Protein AF-A0AA51FLL3-F1 (afdb_monomer)

Solvent-accessible surface area (backbone atoms only — not comparable to full-atom values): 5249 Å² total; per-residue (Å²): 113,95,56,71,85,38,65,66,55,47,53,55,51,46,55,56,49,54,52,63,72,70,61,57,94,91,57,83,60,82,83,76,89,73,50,73,67,56,32,51,51,50,21,55,52,45,54,62,51,62,73,43,35,88,81,72,47,57,69,69,54,65,64,48,50,60,52,39,37,74,71,31,50,51,46,52,82,39,78,54,50,68,56,66,68,104

InterPro domains:
  IPR001273 Aromatic amino acid hydroxylase [PTHR11473] (1-86)
  IPR019774 Aromatic amino acid hydroxylase, C-terminal [PF00351] (1-86)
  IPR019774 Aromatic amino acid hydroxylase, C-terminal [PS51410] (1-86)
  IPR036329 Aromatic amino acid monoxygenase, C-terminal domain superfamily [SSF56534] (1-86)
  IPR036951 Aromatic amino acid hydroxylase superfamily [G3DSA:1.10.800.10] (1-86)

Organism: NCBI:txid2839159

Mean predicted aligned error: 2.68 Å

Radius of gyration: 15.39 Å; Cα contacts (8 Å, |Δi|>4): 55; chains: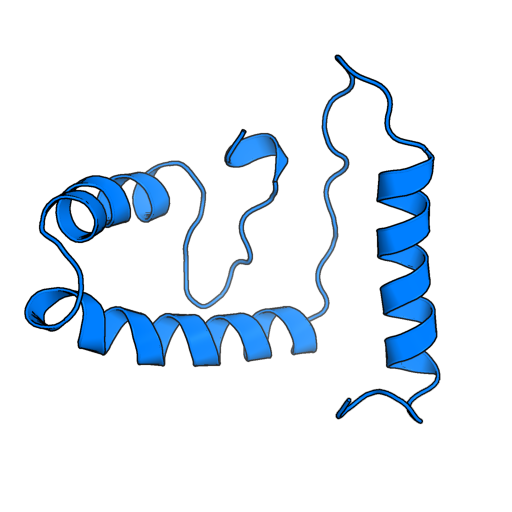 1; bounding box: 35×30×36 Å

Foldseek 3Di:
DVCPVPPVVVVVVVVVVVQVVPDDPPDQRDDDDDDQVRLQVQLVVLVVVVVCCVPPNDPVCVVCVVVCVVQQVPDSRDDGGVNSVD

Sequence (86 aa):
HPGFTDPVYRERRKYFADIAFNYKHGQPLPHVDYTKEETATWGTIFRKLTELYPTHACKEHNHVFPLLIQNCGYRKDNIPQLEDVS

pLDDT: mean 96.69, std 2.88, range [82.69, 98.62]

Secondary structure (DSSP, 8-state):
-TTSS-HHHHHHHHHHHHHHHH--TTSPPPP----HHHHHHHHHHHHHHHTTHHHHS-HHHHHHHHHHHHHS--BTTBPPPHHHH-

Nearest PDB structures (foldseek):
  5fgj-assembly1_C  TM=1.001E+00  e=2.085E-10  Rattus norvegicus
  5egq-assembly1_B  TM=9.978E-01  e=5.168E-10  Rattus norvegicus
  5egq-assembly1_D  TM=9.854E-01  e=4.255E-10  Rattus norvegicus
  6n1k-assembly1_D  TM=9.885E-01  e=6.699E-10  Homo sapiens
  6hpo-assembly1_A  TM=9.941E-01  e=9.263E-10  Homo sapiens

Structure (mmCIF, N/CA/C/O backbone):
data_AF-A0AA51FLL3-F1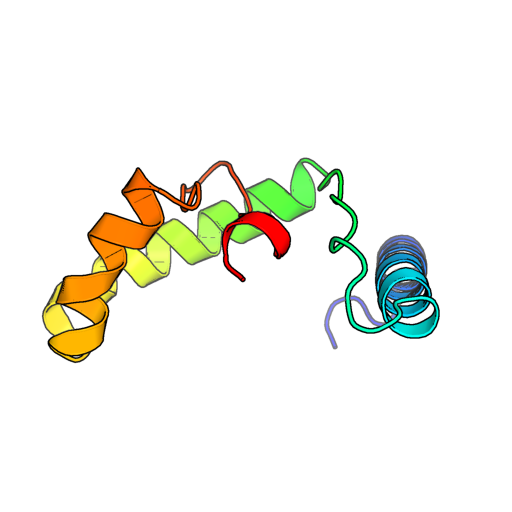
#
_entry.id   AF-A0AA51FLL3-F1
#
loop_
_atom_site.group_PDB
_atom_site.id
_atom_site.type_symbol
_atom_site.label_atom_id
_atom_site.label_alt_id
_atom_site.label_comp_id
_atom_site.label_asym_id
_atom_site.label_entity_id
_atom_site.label_seq_id
_atom_site.pdbx_PDB_ins_code
_atom_site.Cartn_x
_atom_site.Cartn_y
_atom_site.Cartn_z
_atom_site.occupancy
_atom_site.B_iso_or_equiv
_atom_site.auth_seq_id
_atom_site.auth_comp_id
_atom_site.auth_asym_id
_atom_site.auth_atom_id
_atom_site.pdbx_PDB_model_num
ATOM 1 N N . HIS A 1 1 ? 17.291 -6.380 3.418 1.00 82.69 1 HIS A N 1
ATOM 2 C CA . HIS A 1 1 ? 15.950 -6.299 2.797 1.00 82.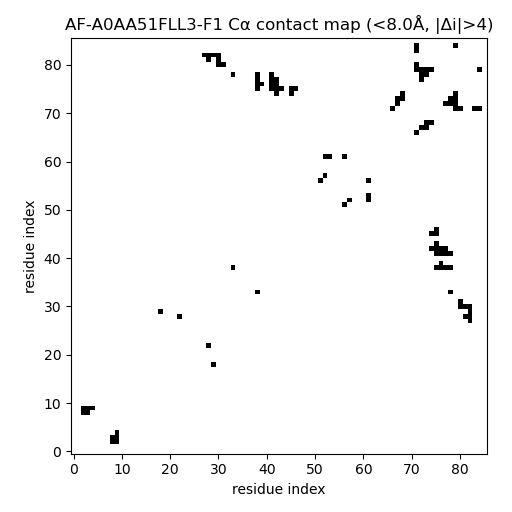69 1 HIS A CA 1
ATOM 3 C C . HIS A 1 1 ? 15.543 -7.708 2.356 1.00 82.69 1 HIS A C 1
ATOM 5 O O . HIS A 1 1 ? 16.361 -8.326 1.686 1.00 82.69 1 HIS A O 1
ATOM 11 N N . PRO A 1 2 ? 14.346 -8.225 2.703 1.00 83.75 2 PRO A N 1
ATOM 12 C CA . PRO A 1 2 ? 13.955 -9.622 2.445 1.00 83.75 2 PRO A CA 1
ATOM 13 C C . PRO A 1 2 ? 14.071 -10.067 0.977 1.00 83.75 2 PRO A C 1
ATOM 15 O O . PRO A 1 2 ? 14.693 -11.079 0.700 1.00 83.75 2 PRO A O 1
ATOM 18 N N . GLY A 1 3 ? 13.589 -9.261 0.026 1.00 90.62 3 GLY A N 1
ATOM 19 C CA . GLY A 1 3 ? 13.709 -9.549 -1.416 1.00 90.62 3 GLY A CA 1
ATOM 20 C C . GLY A 1 3 ? 15.022 -9.107 -2.081 1.00 90.62 3 GLY A C 1
ATOM 21 O O . GLY A 1 3 ? 15.041 -8.885 -3.284 1.00 90.62 3 GLY A O 1
ATOM 22 N N . PHE A 1 4 ? 16.111 -8.870 -1.336 1.00 87.50 4 PHE A N 1
ATOM 23 C CA . PHE A 1 4 ? 17.333 -8.291 -1.928 1.00 87.50 4 PHE A CA 1
ATOM 24 C C . PHE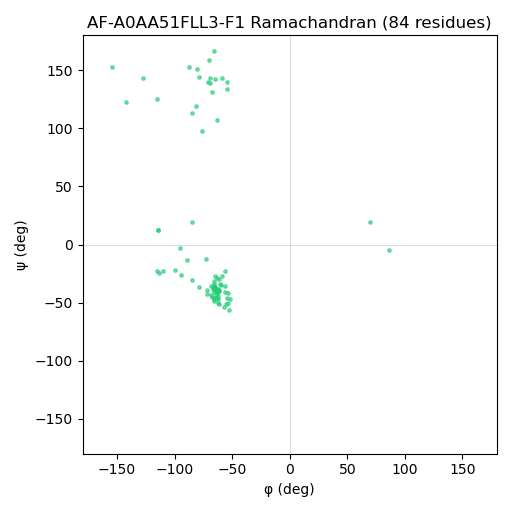 A 1 4 ? 18.003 -9.201 -2.968 1.00 87.50 4 PHE A C 1
ATOM 26 O O . PHE A 1 4 ? 18.536 -8.708 -3.958 1.00 87.50 4 PHE A O 1
ATOM 33 N N . THR A 1 5 ? 17.984 -10.514 -2.756 1.00 93.00 5 THR A N 1
ATOM 34 C CA . THR A 1 5 ? 18.604 -11.496 -3.659 1.00 93.00 5 THR A CA 1
ATOM 35 C C . THR A 1 5 ? 17.624 -12.094 -4.664 1.00 93.00 5 THR A C 1
ATOM 37 O O . THR A 1 5 ? 18.044 -12.874 -5.512 1.00 93.00 5 THR A O 1
ATOM 40 N N . ASP A 1 6 ? 16.343 -11.732 -4.595 1.00 96.62 6 ASP A N 1
ATOM 41 C CA . ASP A 1 6 ? 15.308 -12.224 -5.500 1.00 96.62 6 ASP A CA 1
ATOM 42 C C . ASP A 1 6 ? 15.290 -11.379 -6.792 1.00 96.62 6 ASP A C 1
ATOM 44 O O . ASP A 1 6 ? 14.961 -10.187 -6.745 1.00 96.62 6 ASP A O 1
ATOM 48 N N . PRO A 1 7 ? 15.652 -11.954 -7.954 1.00 96.31 7 PRO A N 1
ATOM 49 C CA . PRO A 1 7 ? 15.677 -11.218 -9.212 1.00 96.31 7 PRO A CA 1
ATOM 50 C C . PRO A 1 7 ? 14.280 -10.779 -9.674 1.00 96.31 7 PRO A C 1
ATOM 52 O O . PRO A 1 7 ? 14.156 -9.686 -10.223 1.00 96.31 7 PRO A O 1
ATOM 55 N N . VAL A 1 8 ? 13.229 -11.564 -9.412 1.00 96.75 8 VAL A N 1
ATOM 56 C CA . VAL A 1 8 ? 11.848 -11.225 -9.799 1.00 96.75 8 VAL A CA 1
ATOM 57 C C . VAL A 1 8 ? 11.371 -10.022 -8.993 1.00 96.75 8 VAL A C 1
ATOM 59 O O . VAL A 1 8 ? 10.861 -9.055 -9.561 1.00 96.75 8 VAL A O 1
ATOM 62 N N . TYR A 1 9 ? 11.619 -10.025 -7.681 1.00 96.12 9 TYR A N 1
ATOM 63 C CA . TYR A 1 9 ? 11.306 -8.883 -6.823 1.00 96.12 9 TYR A CA 1
ATOM 64 C C . TYR A 1 9 ? 12.072 -7.618 -7.239 1.00 96.12 9 TYR A C 1
ATOM 66 O O . TYR A 1 9 ? 11.519 -6.515 -7.232 1.00 96.12 9 TYR A O 1
ATOM 74 N N . ARG A 1 10 ? 13.347 -7.751 -7.623 1.00 97.06 10 ARG A N 1
ATOM 75 C CA . ARG A 1 10 ? 14.169 -6.619 -8.081 1.00 97.06 10 ARG A CA 1
ATOM 76 C C . ARG A 1 10 ? 13.660 -6.015 -9.385 1.00 97.06 10 ARG A C 1
ATOM 78 O O . ARG A 1 10 ? 13.540 -4.793 -9.456 1.00 97.06 10 ARG A O 1
ATOM 85 N N . GLU A 1 11 ? 13.330 -6.837 -10.377 1.00 97.50 11 GLU A N 1
ATOM 86 C CA . GLU A 1 11 ? 12.735 -6.355 -11.629 1.00 97.50 11 GLU A CA 1
ATOM 87 C C . GLU A 1 11 ? 11.366 -5.712 -11.376 1.00 97.50 11 GLU A C 1
ATOM 89 O O . GLU A 1 11 ? 11.087 -4.622 -11.878 1.00 97.50 11 GLU A O 1
ATOM 94 N N . ARG A 1 12 ? 10.543 -6.301 -10.498 1.00 97.88 12 ARG A N 1
ATOM 95 C CA . ARG A 1 12 ? 9.258 -5.710 -10.101 1.00 97.88 12 ARG A CA 1
ATOM 96 C C . ARG A 1 12 ? 9.431 -4.348 -9.424 1.00 97.88 12 ARG A C 1
ATOM 98 O O . ARG A 1 12 ? 8.678 -3.420 -9.702 1.00 97.88 12 ARG A O 1
ATOM 105 N N . ARG A 1 13 ? 10.458 -4.180 -8.586 1.00 97.62 13 ARG A N 1
ATOM 106 C CA . ARG A 1 13 ? 10.818 -2.886 -7.980 1.00 97.62 13 ARG A CA 1
ATOM 107 C C . ARG A 1 13 ? 11.307 -1.864 -9.001 1.00 97.62 13 ARG A C 1
ATOM 109 O O . ARG A 1 13 ? 10.991 -0.685 -8.848 1.00 97.62 13 ARG A O 1
ATOM 116 N N . LYS A 1 14 ? 12.053 -2.297 -10.019 1.00 97.50 14 LYS A N 1
ATOM 117 C CA . LYS A 1 14 ? 12.493 -1.433 -11.118 1.00 97.50 14 LYS A CA 1
ATOM 118 C C . LYS A 1 14 ? 11.301 -0.919 -11.931 1.00 97.50 14 LYS A C 1
ATOM 120 O O . LYS A 1 14 ? 11.231 0.279 -12.163 1.00 97.50 14 LYS A O 1
ATOM 125 N N . TYR A 1 15 ? 10.324 -1.773 -12.240 1.00 97.81 15 TYR A N 1
ATOM 126 C CA . TYR A 1 15 ? 9.076 -1.368 -12.903 1.00 97.81 15 TYR A CA 1
ATOM 127 C C . TYR A 1 15 ? 8.373 -0.195 -12.191 1.00 97.81 15 TYR A C 1
ATOM 129 O O . TYR A 1 15 ? 8.031 0.800 -12.827 1.00 97.81 15 TYR A O 1
ATOM 137 N N . PHE A 1 16 ? 8.224 -0.255 -10.861 1.00 97.94 16 PHE A N 1
ATOM 138 C CA . PHE A 1 16 ? 7.651 0.858 -10.089 1.00 97.94 16 PHE A CA 1
ATOM 139 C C . PHE A 1 16 ? 8.528 2.120 -10.110 1.00 97.94 16 PHE A C 1
ATOM 141 O O . PHE A 1 16 ? 8.007 3.235 -10.139 1.00 97.94 16 PHE A O 1
ATOM 148 N N . ALA A 1 17 ? 9.855 1.960 -10.095 1.00 97.62 17 ALA A N 1
ATOM 149 C CA . ALA A 1 17 ? 10.781 3.087 -10.188 1.00 97.62 17 ALA A CA 1
ATOM 150 C C . ALA A 1 17 ? 10.684 3.791 -11.551 1.00 97.62 17 ALA A C 1
ATOM 152 O O . ALA A 1 17 ? 10.670 5.019 -11.597 1.00 97.62 17 ALA A O 1
ATOM 153 N N . ASP A 1 18 ? 10.549 3.029 -12.637 1.00 97.56 18 ASP A N 1
ATOM 154 C CA . ASP A 1 18 ? 10.408 3.565 -13.991 1.00 97.56 18 ASP A CA 1
ATOM 155 C C . ASP A 1 18 ? 9.086 4.33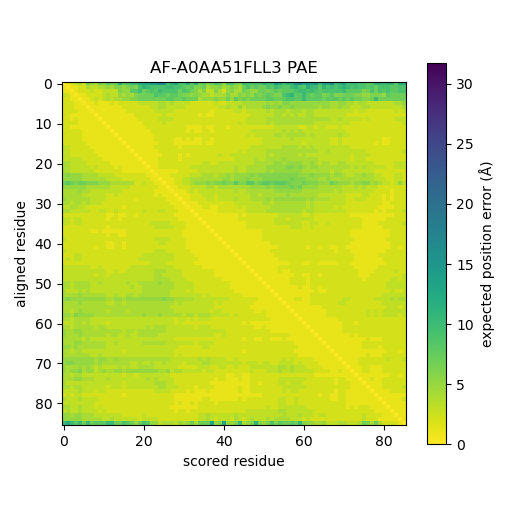7 -14.153 1.00 97.56 18 ASP A C 1
ATOM 157 O O . ASP A 1 18 ? 9.071 5.400 -14.774 1.00 97.56 18 ASP A O 1
ATOM 161 N N . ILE A 1 19 ? 7.989 3.873 -13.539 1.00 97.12 19 ILE A N 1
ATOM 162 C CA . ILE A 1 19 ? 6.724 4.629 -13.471 1.00 97.12 19 ILE A CA 1
ATOM 163 C C . ILE A 1 19 ? 6.943 5.997 -12.816 1.00 97.12 19 ILE A C 1
ATOM 165 O O . ILE A 1 19 ? 6.605 7.030 -13.395 1.00 97.12 19 ILE A O 1
ATOM 169 N N . ALA A 1 20 ? 7.538 6.009 -11.621 1.00 96.31 20 ALA A N 1
ATOM 170 C CA . ALA A 1 20 ? 7.752 7.240 -10.868 1.00 96.31 20 ALA A CA 1
ATOM 171 C C . ALA A 1 20 ? 8.699 8.207 -11.598 1.00 96.31 20 ALA A C 1
ATOM 173 O O . ALA A 1 20 ? 8.472 9.415 -11.594 1.00 96.31 20 ALA A O 1
ATOM 174 N N . PHE A 1 21 ? 9.740 7.685 -12.252 1.00 97.00 21 PHE A N 1
ATOM 175 C CA . PHE A 1 21 ? 10.716 8.489 -12.988 1.00 97.00 21 PHE A CA 1
ATOM 176 C C . PHE A 1 21 ? 10.105 9.195 -14.208 1.00 97.00 21 PHE A C 1
ATOM 178 O O . PHE A 1 21 ? 10.483 10.322 -14.535 1.00 97.00 21 PHE A O 1
ATOM 185 N N . ASN A 1 22 ? 9.156 8.541 -14.881 1.00 96.69 22 ASN A N 1
ATOM 186 C CA . ASN A 1 22 ? 8.546 9.060 -16.103 1.00 96.69 22 ASN A CA 1
ATOM 187 C C . ASN A 1 22 ? 7.308 9.935 -15.860 1.00 96.69 22 ASN A C 1
ATOM 189 O O . ASN A 1 22 ? 6.893 10.650 -16.773 1.00 96.69 22 ASN A O 1
ATOM 193 N N . TYR A 1 23 ? 6.750 9.926 -14.648 1.00 97.12 23 TYR A N 1
ATOM 194 C CA . TYR A 1 23 ? 5.610 10.761 -14.280 1.00 97.12 23 TYR A CA 1
ATOM 195 C C . TYR A 1 23 ? 5.892 12.265 -14.456 1.00 97.12 23 TYR A C 1
ATOM 197 O O . TYR A 1 23 ? 6.993 12.757 -14.176 1.00 97.12 23 TYR A O 1
ATOM 205 N N . LYS A 1 24 ? 4.873 13.020 -14.886 1.00 96.81 24 LYS A N 1
ATOM 206 C CA . LYS A 1 24 ? 4.878 14.490 -14.939 1.00 96.81 24 LYS A CA 1
ATOM 207 C C . LYS A 1 24 ? 3.658 15.049 -14.216 1.00 96.81 24 LYS A C 1
ATOM 209 O O . LYS A 1 24 ? 2.568 14.502 -14.317 1.00 96.81 24 LYS A O 1
ATOM 214 N N . HIS A 1 25 ? 3.842 16.176 -13.528 1.00 96.31 25 HIS A N 1
ATOM 215 C CA . HIS A 1 25 ? 2.753 16.847 -12.820 1.00 96.31 25 HIS A CA 1
ATOM 216 C C . HIS A 1 25 ? 1.565 17.140 -13.749 1.00 96.31 25 HIS A C 1
ATOM 218 O O . HIS A 1 25 ? 1.754 17.642 -14.858 1.00 96.31 25 HIS A O 1
ATOM 224 N N . GLY A 1 26 ? 0.357 16.832 -13.272 1.00 94.62 26 GLY A N 1
ATOM 225 C CA . GLY A 1 26 ? -0.895 17.006 -14.011 1.00 94.62 26 GLY A CA 1
ATOM 226 C C . GLY A 1 26 ? -1.266 15.828 -14.917 1.00 94.62 26 GLY A C 1
ATOM 227 O O . GLY A 1 26 ? -2.341 15.851 -15.509 1.00 94.62 26 GLY A O 1
ATOM 228 N N . GLN A 1 27 ? -0.412 14.808 -15.036 1.00 96.12 27 GLN A N 1
ATOM 229 C CA . GLN A 1 27 ? -0.801 13.538 -15.648 1.00 96.12 27 GLN A CA 1
ATOM 230 C C . GLN A 1 27 ? -1.555 12.670 -14.634 1.00 96.12 27 GLN A C 1
ATOM 232 O O . GLN A 1 27 ? -1.262 12.767 -13.443 1.00 96.12 27 GLN A O 1
ATOM 237 N N . PRO A 1 28 ? -2.475 11.802 -15.084 1.00 95.62 28 PRO A N 1
ATOM 238 C CA . PRO A 1 28 ? -3.020 10.769 -14.215 1.00 95.62 28 PRO A CA 1
ATOM 239 C C . PRO A 1 28 ? -1.913 9.787 -13.813 1.00 95.62 28 PRO A C 1
ATOM 241 O O . PRO A 1 28 ? -1.041 9.443 -14.624 1.00 95.62 28 PRO A O 1
ATOM 244 N N . LEU A 1 29 ? -1.946 9.321 -12.568 1.00 95.94 29 LEU A N 1
ATOM 245 C CA . LEU A 1 29 ? -1.075 8.256 -12.095 1.00 95.94 29 LEU A CA 1
ATOM 246 C C . LEU A 1 29 ? -1.454 6.946 -12.800 1.00 95.94 29 LEU A C 1
ATOM 248 O O . LEU A 1 29 ? -2.630 6.581 -12.860 1.00 95.94 29 LEU A O 1
ATOM 252 N N . PRO A 1 30 ? -0.479 6.210 -13.356 1.00 96.00 30 PRO A N 1
ATOM 253 C CA . PRO A 1 30 ? -0.782 4.980 -14.065 1.00 96.00 30 PRO A CA 1
ATOM 254 C C . PRO A 1 30 ? -1.267 3.903 -13.095 1.00 96.00 30 PRO A C 1
ATOM 256 O O . PRO A 1 30 ? -0.698 3.705 -12.019 1.00 96.00 30 PRO A O 1
ATOM 259 N N . HIS A 1 31 ? -2.284 3.161 -13.525 1.00 96.00 31 HIS A N 1
ATOM 260 C CA . HIS A 1 31 ? -2.734 1.976 -12.815 1.00 96.00 31 HIS A CA 1
ATOM 261 C C . HIS A 1 31 ? -1.722 0.840 -12.904 1.00 96.00 31 HIS A C 1
ATOM 263 O O . HIS A 1 31 ? -1.081 0.622 -13.936 1.00 96.00 31 HIS A O 1
ATOM 269 N N . VAL A 1 32 ? -1.613 0.099 -11.804 1.00 97.44 32 VAL A N 1
ATOM 270 C CA . VAL A 1 32 ? -0.758 -1.078 -11.702 1.00 97.44 32 VAL A CA 1
ATOM 271 C C . VAL A 1 32 ? -1.601 -2.323 -11.502 1.00 97.44 32 VAL A C 1
ATOM 273 O O . VAL A 1 32 ? -2.342 -2.448 -10.525 1.00 97.44 32 VAL A O 1
ATOM 276 N N . ASP A 1 33 ? -1.383 -3.295 -12.380 1.00 97.00 33 ASP A N 1
ATOM 277 C CA . ASP A 1 33 ? -1.862 -4.655 -12.191 1.00 97.00 33 ASP A CA 1
ATOM 278 C C . ASP A 1 33 ? -0.973 -5.363 -11.165 1.00 97.00 33 ASP A C 1
ATOM 280 O O . ASP A 1 33 ? 0.138 -5.827 -11.459 1.00 97.00 33 ASP A O 1
ATOM 284 N N . TYR A 1 34 ? -1.441 -5.398 -9.920 1.00 98.25 34 TYR A N 1
ATOM 285 C CA . TYR A 1 34 ? -0.783 -6.141 -8.855 1.00 98.25 34 TYR A CA 1
ATOM 286 C C . TYR A 1 34 ? -0.938 -7.646 -9.063 1.00 98.25 34 TYR A C 1
ATOM 288 O O . TYR A 1 34 ? -1.991 -8.159 -9.441 1.00 98.25 34 TYR A O 1
ATOM 296 N N . THR A 1 35 ? 0.137 -8.374 -8.789 1.00 98.19 35 THR A N 1
ATOM 297 C CA . THR A 1 35 ? 0.134 -9.833 -8.825 1.00 98.19 35 THR A CA 1
ATOM 298 C C . THR A 1 35 ? -0.682 -10.396 -7.663 1.00 98.19 35 THR A C 1
ATOM 300 O O . THR A 1 35 ? -0.850 -9.766 -6.618 1.00 98.19 35 THR A O 1
ATOM 303 N N . LYS A 1 36 ? -1.131 -11.649 -7.800 1.00 98.25 36 LYS A N 1
ATOM 304 C CA . LYS A 1 36 ? -1.848 -12.355 -6.726 1.00 98.25 36 LYS A CA 1
ATOM 305 C C . LYS A 1 36 ? -1.045 -12.417 -5.422 1.00 98.25 36 LYS A C 1
ATOM 307 O O . LYS A 1 36 ? -1.633 -12.343 -4.348 1.00 98.25 36 LYS A O 1
ATOM 312 N N . GLU A 1 37 ? 0.277 -12.551 -5.515 1.00 97.94 37 GLU A N 1
ATOM 313 C CA . GLU A 1 37 ? 1.175 -12.581 -4.357 1.00 97.94 37 GLU A CA 1
ATOM 314 C C . GLU A 1 37 ? 1.240 -11.221 -3.647 1.00 97.94 37 GLU A C 1
ATOM 316 O O . GLU A 1 37 ? 1.124 -11.150 -2.420 1.00 97.94 37 GLU A O 1
ATOM 321 N N . GLU A 1 38 ? 1.339 -10.129 -4.409 1.00 98.56 38 GLU A N 1
ATOM 322 C CA . GLU A 1 38 ? 1.308 -8.764 -3.872 1.00 98.56 38 GLU A CA 1
ATOM 323 C C . GLU A 1 38 ? -0.036 -8.484 -3.180 1.00 98.56 38 GLU A C 1
ATOM 325 O O . GLU A 1 38 ? -0.061 -8.042 -2.028 1.00 98.56 38 GLU A O 1
ATOM 330 N N . THR A 1 39 ? -1.158 -8.828 -3.821 1.00 98.56 39 THR A N 1
ATOM 331 C CA . THR A 1 39 ? -2.497 -8.671 -3.231 1.00 98.56 39 THR A CA 1
ATOM 332 C C . THR A 1 39 ? -2.688 -9.539 -1.982 1.00 98.56 39 THR A C 1
ATOM 334 O O . THR A 1 39 ? -3.287 -9.091 -1.002 1.00 98.56 39 THR A O 1
ATOM 337 N N . ALA A 1 40 ? -2.157 -10.766 -1.958 1.00 98.56 40 ALA A N 1
ATOM 338 C CA . ALA A 1 40 ? -2.216 -11.632 -0.777 1.00 98.56 40 ALA A CA 1
ATOM 339 C C . ALA A 1 40 ? -1.400 -11.066 0.398 1.00 98.56 40 ALA A C 1
ATOM 341 O O . ALA A 1 40 ? -1.840 -11.120 1.557 1.00 98.56 40 ALA A O 1
ATOM 342 N N . THR A 1 41 ? -0.239 -10.482 0.097 1.00 98.38 41 THR A N 1
ATOM 343 C CA . THR A 1 41 ? 0.605 -9.787 1.075 1.00 98.38 41 THR A CA 1
ATOM 344 C C . THR A 1 41 ? -0.140 -8.595 1.672 1.00 98.38 41 THR A C 1
ATOM 346 O O . THR A 1 41 ? -0.276 -8.504 2.895 1.00 98.38 41 THR A O 1
ATOM 349 N N . TRP A 1 42 ? -0.720 -7.743 0.821 1.00 98.62 42 TRP A N 1
ATOM 350 C CA . TRP A 1 42 ? -1.582 -6.637 1.242 1.00 98.62 42 TRP A CA 1
ATOM 351 C C . TRP A 1 42 ? -2.719 -7.109 2.147 1.00 98.62 42 TRP A C 1
ATOM 353 O O . TRP A 1 42 ? -2.894 -6.589 3.247 1.00 98.62 42 TRP A O 1
ATOM 363 N N . GLY A 1 43 ? -3.450 -8.146 1.738 1.00 98.62 43 GLY A N 1
ATOM 364 C CA . GLY A 1 43 ? -4.580 -8.651 2.505 1.00 98.62 43 GLY A CA 1
ATOM 365 C C . GLY A 1 43 ? -4.211 -9.141 3.896 1.00 98.62 43 GLY A C 1
ATOM 366 O O . GLY A 1 43 ? -5.003 -9.008 4.832 1.00 98.62 43 GLY A O 1
ATOM 367 N N . THR A 1 44 ? -3.014 -9.704 4.043 1.00 98.56 44 THR A N 1
ATOM 368 C CA . THR A 1 44 ? -2.492 -10.142 5.340 1.00 98.56 44 THR A CA 1
ATOM 369 C C . THR A 1 44 ? -2.257 -8.956 6.266 1.00 98.56 44 THR A C 1
ATOM 371 O O . THR A 1 44 ? -2.717 -8.982 7.408 1.00 98.56 44 THR A O 1
ATOM 374 N N . ILE A 1 45 ? -1.618 -7.900 5.760 1.00 98.38 45 ILE A N 1
ATOM 375 C CA . ILE A 1 45 ? -1.356 -6.667 6.512 1.00 98.38 45 ILE A CA 1
ATOM 376 C C . ILE A 1 45 ? -2.669 -5.959 6.849 1.00 98.38 45 ILE A C 1
ATOM 378 O O . ILE A 1 45 ? -2.901 -5.631 8.011 1.00 98.38 45 ILE A O 1
ATOM 382 N N . PHE A 1 46 ? -3.546 -5.788 5.855 1.00 98.56 46 PHE A N 1
ATOM 383 C CA . PHE A 1 46 ? -4.831 -5.112 6.001 1.00 98.56 46 PHE A CA 1
ATOM 384 C C . PHE A 1 46 ? -5.632 -5.718 7.153 1.00 98.56 46 PHE A C 1
ATOM 386 O O . PHE A 1 46 ? -5.937 -5.018 8.110 1.00 98.56 46 PHE A O 1
ATOM 393 N N . ARG A 1 47 ? -5.881 -7.037 7.131 1.00 98.44 47 ARG A N 1
ATOM 394 C CA . ARG A 1 47 ? -6.639 -7.713 8.199 1.00 98.44 47 ARG A CA 1
ATOM 395 C C . ARG A 1 47 ? -6.015 -7.473 9.573 1.00 98.44 47 ARG A C 1
ATOM 397 O O . ARG A 1 47 ? -6.701 -7.012 10.479 1.00 98.44 47 ARG A O 1
ATOM 404 N N . LYS A 1 48 ? -4.708 -7.724 9.701 1.00 98.25 48 LYS A N 1
ATOM 405 C CA . LYS A 1 48 ? -4.004 -7.642 10.986 1.00 98.25 48 LYS A CA 1
ATOM 406 C C . LYS A 1 48 ? -4.010 -6.242 11.584 1.00 98.25 48 LYS A C 1
ATOM 408 O O . LYS A 1 48 ? -4.188 -6.113 12.787 1.00 98.25 48 LYS A O 1
ATOM 413 N N . LEU A 1 49 ? -3.831 -5.207 10.770 1.00 98.25 49 LEU A N 1
ATOM 414 C CA . LEU A 1 49 ? -3.823 -3.839 11.279 1.00 98.25 49 LEU A CA 1
ATOM 415 C C . LEU A 1 49 ? -5.238 -3.311 11.539 1.00 98.25 49 LEU A C 1
ATOM 417 O O . LEU A 1 49 ? -5.448 -2.648 12.552 1.00 98.25 49 LEU A O 1
ATOM 421 N N . THR A 1 50 ? -6.220 -3.666 10.702 1.00 97.75 50 THR A N 1
ATOM 422 C CA . THR A 1 50 ? -7.614 -3.228 10.904 1.00 97.75 50 THR A CA 1
ATOM 423 C C . THR A 1 50 ? -8.229 -3.712 12.212 1.00 97.75 50 THR A C 1
ATOM 425 O O . THR A 1 50 ? -9.047 -3.003 12.791 1.00 97.75 50 THR A O 1
ATOM 428 N N . GLU A 1 51 ? -7.797 -4.868 12.723 1.00 98.06 51 GLU A N 1
ATOM 429 C CA . GLU A 1 51 ? -8.201 -5.374 14.042 1.00 98.06 51 GLU A CA 1
ATOM 430 C C . GLU A 1 51 ? -7.704 -4.479 15.195 1.00 98.06 51 GLU A C 1
ATOM 432 O O . GLU A 1 51 ? -8.328 -4.431 16.254 1.00 98.06 51 GLU A O 1
ATOM 437 N N . LEU A 1 52 ? -6.598 -3.753 15.001 1.00 98.44 52 LEU A N 1
ATOM 438 C CA . LEU A 1 52 ? -5.942 -2.958 16.044 1.00 98.44 52 LEU A CA 1
ATOM 439 C C . LEU A 1 52 ? -6.381 -1.489 16.051 1.00 98.44 52 LEU A C 1
ATOM 441 O O . LEU A 1 52 ? -6.316 -0.840 17.098 1.00 98.44 52 LEU A O 1
ATOM 445 N N . TYR A 1 53 ? -6.827 -0.951 14.913 1.00 98.44 53 TYR A N 1
ATOM 446 C CA . TYR A 1 53 ? -7.154 0.473 14.775 1.00 98.44 53 TYR A CA 1
ATOM 447 C C . TYR A 1 53 ? -8.186 1.008 15.780 1.00 98.44 53 TYR A C 1
ATOM 449 O O . TYR A 1 53 ? -7.924 2.080 16.334 1.00 98.44 53 TYR A O 1
ATOM 457 N N . PRO A 1 54 ? -9.283 0.298 16.122 1.00 98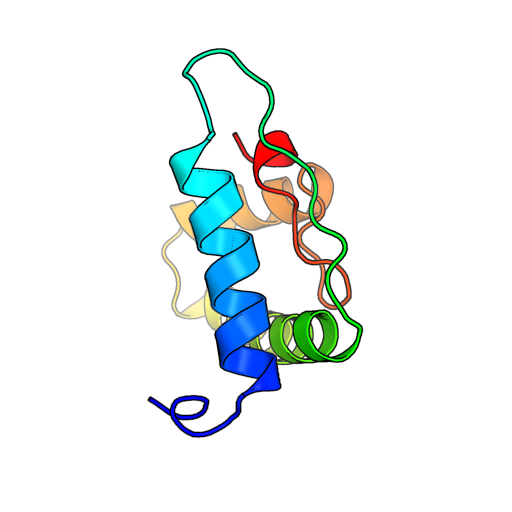.00 54 PRO A N 1
ATOM 458 C CA . PRO A 1 54 ? -10.285 0.831 17.049 1.00 98.00 54 PRO A CA 1
ATOM 459 C C . PRO A 1 54 ? -9.732 1.197 18.432 1.00 98.00 54 PRO A C 1
ATOM 461 O O . PRO A 1 54 ? -10.281 2.066 19.104 1.00 98.00 54 PRO A O 1
ATOM 464 N N . THR A 1 55 ? -8.656 0.534 18.862 1.00 97.94 55 THR A N 1
ATOM 465 C CA . THR A 1 55 ? -8.061 0.705 20.195 1.00 97.94 55 THR A CA 1
ATOM 466 C C . THR A 1 55 ? -6.705 1.404 20.177 1.00 97.94 55 THR A C 1
ATOM 468 O O . THR A 1 55 ? -6.322 1.979 21.193 1.00 97.94 55 THR A O 1
ATOM 471 N N . HIS A 1 56 ? -5.985 1.384 19.052 1.00 98.31 56 HIS A N 1
ATOM 472 C CA . HIS A 1 56 ? -4.612 1.899 18.969 1.00 98.31 56 HIS A CA 1
ATOM 473 C C . HIS A 1 56 ? -4.456 3.109 18.044 1.00 98.31 56 HIS A C 1
ATOM 475 O O . HIS A 1 56 ? -3.493 3.861 18.192 1.00 98.31 56 HIS A O 1
ATOM 481 N N . ALA A 1 57 ? -5.362 3.307 17.084 1.00 98.44 57 ALA A N 1
ATOM 482 C CA . ALA A 1 57 ? -5.311 4.463 16.197 1.00 98.44 57 ALA A CA 1
ATOM 483 C C . ALA A 1 57 ? -6.045 5.663 16.812 1.00 98.44 57 ALA A C 1
ATOM 485 O O . ALA A 1 57 ? -6.982 5.515 17.600 1.00 98.44 57 ALA A O 1
ATOM 486 N N . CYS A 1 58 ? -5.635 6.873 16.430 1.00 98.50 58 CYS A N 1
ATOM 487 C CA . CYS A 1 58 ? -6.321 8.090 16.848 1.00 98.50 58 CYS A CA 1
ATOM 488 C C . CYS A 1 58 ? -7.745 8.174 16.265 1.00 98.50 58 CYS A C 1
ATOM 490 O O . CYS A 1 58 ? -8.131 7.432 15.353 1.00 98.50 58 CYS A O 1
ATOM 492 N N . LYS A 1 59 ? -8.543 9.102 16.799 1.00 98.31 59 LYS A N 1
ATOM 493 C CA . LYS A 1 59 ? -9.941 9.289 16.386 1.00 98.31 59 LYS A CA 1
ATOM 494 C C . LYS A 1 59 ? -10.045 9.695 14.918 1.00 98.31 59 LYS A C 1
ATOM 496 O O . LYS A 1 59 ? -10.931 9.210 14.226 1.00 98.31 59 LYS A O 1
ATOM 501 N N . GLU A 1 60 ? -9.132 10.536 14.445 1.00 98.56 60 GLU A N 1
ATOM 502 C CA . GLU A 1 60 ? -9.086 11.044 13.073 1.00 98.56 60 GLU A CA 1
ATOM 503 C C . GLU A 1 60 ? -8.891 9.900 12.073 1.00 98.56 60 GLU A C 1
ATOM 505 O O . GLU A 1 60 ? -9.618 9.811 11.085 1.00 98.56 60 GLU A O 1
ATOM 510 N N . HIS A 1 61 ? -7.973 8.973 12.366 1.00 98.50 61 HIS A N 1
ATOM 511 C CA . HIS A 1 61 ? -7.764 7.788 11.539 1.00 98.50 61 HIS A CA 1
ATOM 512 C C . HIS A 1 61 ? -9.026 6.919 11.487 1.00 98.50 61 HIS A C 1
ATOM 514 O O . HIS A 1 61 ? -9.510 6.594 10.405 1.00 98.50 61 HIS A O 1
ATOM 520 N N . ASN A 1 62 ? -9.597 6.589 12.649 1.00 98.31 62 ASN A N 1
ATOM 521 C CA . ASN A 1 62 ? -10.804 5.763 12.735 1.00 98.31 62 ASN A CA 1
ATOM 522 C C . ASN A 1 62 ? -12.033 6.424 12.086 1.00 98.31 62 ASN A C 1
ATOM 524 O O . ASN A 1 62 ? -12.911 5.724 11.591 1.00 98.31 62 ASN A O 1
ATOM 528 N N . HIS A 1 63 ? -12.097 7.757 12.070 1.00 98.12 63 HIS A N 1
ATOM 529 C CA . HIS A 1 63 ? -13.171 8.503 11.422 1.00 98.12 63 HIS A CA 1
ATOM 530 C C . HIS A 1 63 ? -13.088 8.436 9.890 1.00 98.12 63 HIS A C 1
ATOM 532 O O . HIS A 1 63 ? -14.107 8.244 9.232 1.00 98.12 63 HIS A O 1
ATOM 538 N N . VAL A 1 64 ? -11.885 8.569 9.321 1.00 97.88 64 VAL A N 1
ATOM 539 C CA . VAL A 1 64 ? -11.684 8.611 7.861 1.00 97.88 64 VAL A CA 1
ATOM 540 C C . VAL A 1 64 ? -11.588 7.213 7.245 1.00 97.88 64 VAL A C 1
ATOM 542 O O . VAL A 1 64 ? -12.003 7.017 6.105 1.00 97.88 64 VAL A O 1
ATOM 545 N N . PHE A 1 65 ? -11.087 6.215 7.977 1.00 97.94 65 PHE A N 1
ATOM 546 C CA . PHE A 1 65 ? -10.852 4.873 7.435 1.00 97.94 65 PHE A CA 1
ATOM 547 C C . PHE A 1 65 ? -12.083 4.219 6.761 1.00 97.94 65 PHE A C 1
ATOM 549 O O . PHE A 1 65 ? -11.926 3.673 5.666 1.00 97.94 65 PHE A O 1
ATOM 556 N N . PRO A 1 66 ? -13.319 4.317 7.300 1.00 97.50 66 PRO A N 1
ATOM 557 C CA . PRO A 1 66 ? -14.516 3.827 6.610 1.00 97.50 66 PRO A CA 1
ATOM 558 C C . PRO A 1 66 ? -14.762 4.488 5.246 1.00 97.50 66 PRO A C 1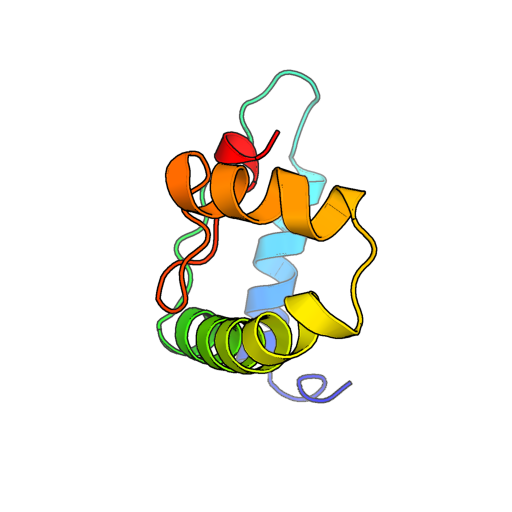
ATOM 560 O O . PRO A 1 66 ? -15.207 3.818 4.315 1.00 97.50 66 PRO A O 1
ATOM 563 N N . LEU A 1 67 ? -14.433 5.777 5.099 1.00 97.25 67 LEU A N 1
ATOM 564 C CA . LEU A 1 67 ? -14.572 6.498 3.831 1.00 97.25 67 LEU A CA 1
ATOM 565 C C . LEU A 1 67 ? -13.576 5.986 2.786 1.00 97.25 67 LEU A C 1
ATOM 567 O O . LEU A 1 67 ? -13.937 5.880 1.617 1.00 97.25 67 LEU A O 1
ATOM 571 N N . LEU A 1 68 ? -12.363 5.608 3.200 1.00 97.25 68 LEU A N 1
ATOM 572 C CA . LEU A 1 68 ? -11.372 4.992 2.310 1.00 97.25 68 LEU A CA 1
ATOM 573 C C . LEU A 1 68 ? -11.822 3.604 1.830 1.00 97.25 68 LEU A C 1
ATOM 575 O O . LEU A 1 68 ? -11.614 3.255 0.667 1.00 97.25 68 LEU A O 1
ATOM 579 N N . ILE A 1 69 ? -12.477 2.819 2.695 1.00 96.50 69 ILE A N 1
ATOM 580 C CA . ILE A 1 69 ? -13.081 1.531 2.308 1.00 96.50 69 ILE A CA 1
ATOM 581 C C . ILE A 1 69 ? -14.189 1.749 1.277 1.00 96.50 69 ILE A C 1
ATOM 583 O O . ILE A 1 69 ? -14.247 1.036 0.276 1.00 96.50 69 ILE A O 1
ATOM 587 N N . GLN A 1 70 ? -15.065 2.723 1.522 1.00 95.56 70 GLN A N 1
ATOM 588 C CA . GLN A 1 70 ? -16.235 2.967 0.687 1.00 95.56 70 GLN A CA 1
ATOM 589 C C . GLN A 1 70 ? -15.881 3.561 -0.682 1.00 95.56 70 GLN A C 1
ATOM 591 O O . GLN A 1 70 ? -16.502 3.183 -1.672 1.00 95.56 70 GLN A O 1
ATOM 596 N N . ASN A 1 71 ? -14.911 4.478 -0.736 1.00 95.81 71 ASN A N 1
ATOM 597 C CA . ASN A 1 71 ? -14.694 5.321 -1.916 1.00 95.81 71 ASN A CA 1
ATOM 598 C C . ASN A 1 71 ? -13.366 5.058 -2.637 1.00 95.81 71 ASN A C 1
ATOM 600 O O . ASN A 1 71 ? -13.290 5.295 -3.834 1.00 95.81 71 ASN A O 1
ATOM 604 N N . CYS A 1 72 ? -12.347 4.531 -1.950 1.00 95.44 72 CYS A N 1
ATOM 605 C CA . CYS A 1 72 ? -10.999 4.359 -2.512 1.00 95.44 72 CYS A CA 1
ATOM 606 C C . CYS A 1 72 ? -10.598 2.881 -2.655 1.00 95.44 72 CYS A C 1
ATOM 608 O O . CYS A 1 72 ? -9.427 2.552 -2.818 1.00 95.44 72 CYS A O 1
ATOM 610 N N . GLY A 1 73 ? -11.547 1.949 -2.523 1.00 94.94 73 GLY A N 1
ATOM 611 C CA . GLY A 1 73 ? -11.292 0.525 -2.746 1.00 94.94 73 GLY A CA 1
ATOM 612 C C . GLY A 1 73 ? -10.400 -0.149 -1.697 1.00 94.94 73 GLY A C 1
ATOM 613 O O . GLY A 1 73 ? -9.868 -1.229 -1.970 1.00 94.94 73 GLY A O 1
ATOM 614 N N . TYR A 1 74 ? -10.241 0.430 -0.501 1.00 97.94 74 TYR A N 1
ATOM 615 C CA . TYR A 1 74 ? -9.504 -0.209 0.5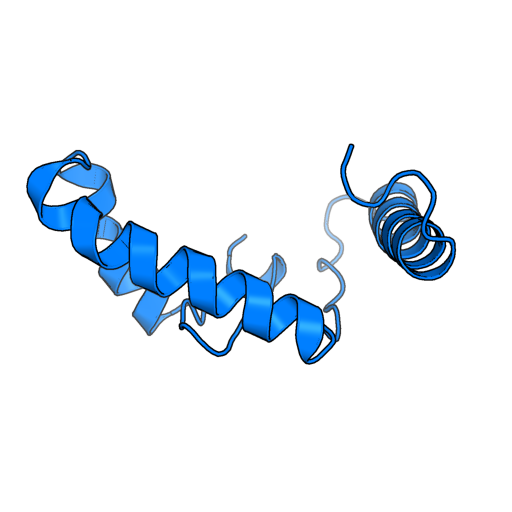95 1.00 97.94 74 TYR A CA 1
ATOM 616 C C . TYR A 1 74 ? -10.211 -1.499 1.025 1.00 97.94 74 TYR A C 1
ATOM 618 O O . TYR A 1 74 ? -11.263 -1.479 1.663 1.00 97.94 74 TYR A O 1
ATOM 626 N N . ARG A 1 75 ? -9.631 -2.650 0.674 1.00 97.69 75 ARG A N 1
ATOM 627 C CA . ARG A 1 75 ? -10.199 -3.968 0.980 1.00 97.69 75 ARG A CA 1
ATOM 628 C C . ARG A 1 75 ? -9.102 -5.020 1.051 1.00 97.69 75 ARG A C 1
ATOM 630 O O . ARG A 1 75 ? -8.100 -4.913 0.361 1.00 97.69 75 ARG A O 1
ATOM 637 N N . LYS A 1 76 ? -9.296 -6.090 1.825 1.00 97.56 76 LYS A N 1
ATOM 638 C CA . LYS A 1 76 ? -8.294 -7.165 1.998 1.00 97.56 76 LYS A CA 1
ATOM 639 C C . LYS A 1 76 ? -7.828 -7.839 0.693 1.00 97.56 76 LYS A C 1
ATOM 641 O O . LYS A 1 76 ? -6.785 -8.471 0.687 1.00 97.56 76 LYS A O 1
ATOM 646 N N . ASP A 1 77 ? -8.611 -7.783 -0.372 1.00 98.00 77 ASP A N 1
ATOM 647 C CA . ASP A 1 77 ? -8.357 -8.429 -1.667 1.00 98.00 77 ASP A CA 1
ATOM 648 C C . ASP A 1 77 ? -8.136 -7.411 -2.796 1.00 98.00 77 ASP A C 1
ATOM 650 O O . ASP A 1 77 ? -8.138 -7.786 -3.963 1.00 98.00 77 ASP A O 1
ATOM 654 N N . ASN A 1 78 ? -7.940 -6.132 -2.463 1.00 98.00 78 ASN A N 1
ATOM 655 C CA . ASN A 1 78 ? -7.673 -5.075 -3.431 1.00 98.00 78 ASN A CA 1
ATOM 656 C C . ASN A 1 78 ? -6.663 -4.074 -2.877 1.00 98.00 78 ASN A C 1
ATOM 658 O O . ASN A 1 78 ? -6.914 -3.473 -1.834 1.00 98.00 78 ASN A O 1
ATOM 662 N N . ILE A 1 79 ? -5.552 -3.884 -3.589 1.00 98.56 79 ILE A N 1
ATOM 663 C CA . ILE A 1 79 ? -4.636 -2.775 -3.324 1.00 98.56 79 ILE A CA 1
ATOM 664 C C . ILE A 1 79 ? -5.230 -1.540 -4.021 1.00 98.56 79 ILE A C 1
ATOM 666 O O . ILE A 1 79 ? -5.404 -1.588 -5.240 1.00 98.56 79 ILE A O 1
ATOM 670 N N . PRO A 1 80 ? -5.573 -0.470 -3.282 1.00 97.94 80 PRO A N 1
ATOM 671 C CA . PRO A 1 80 ? -6.032 0.789 -3.864 1.00 97.94 80 PRO A CA 1
ATOM 672 C C . PRO A 1 80 ? -5.037 1.336 -4.885 1.00 97.94 80 PRO A C 1
ATOM 674 O O . PRO A 1 80 ? -3.826 1.294 -4.655 1.00 97.94 80 PRO A O 1
ATOM 677 N N . GLN A 1 81 ? -5.544 1.870 -5.992 1.00 97.81 81 GLN A N 1
ATOM 678 C CA . GLN A 1 81 ? -4.715 2.581 -6.954 1.00 97.81 81 GLN A CA 1
ATOM 679 C C . GLN A 1 81 ? -4.434 3.993 -6.448 1.00 97.81 81 GLN A C 1
ATOM 681 O O . GLN A 1 81 ? -5.293 4.613 -5.829 1.00 97.81 81 GLN A O 1
ATOM 686 N N . LEU A 1 82 ? -3.233 4.512 -6.710 1.00 96.56 82 LEU A N 1
ATOM 687 C CA . LEU A 1 82 ? -2.855 5.832 -6.200 1.00 96.56 82 LEU A CA 1
ATOM 688 C C . LEU A 1 82 ? -3.685 6.965 -6.813 1.00 96.56 82 LEU A C 1
ATOM 690 O O . LEU A 1 82 ? -3.940 7.940 -6.118 1.00 96.56 82 LEU A O 1
ATOM 694 N N . GLU A 1 83 ? -4.130 6.822 -8.064 1.00 95.69 83 GLU A N 1
ATOM 695 C CA . GLU A 1 83 ? -5.007 7.806 -8.713 1.00 95.69 83 GLU A CA 1
ATOM 696 C C . GLU A 1 83 ? -6.349 7.945 -7.979 1.00 95.69 83 GLU A C 1
ATOM 698 O O . GLU A 1 83 ? -6.803 9.057 -7.749 1.00 95.69 83 GLU A O 1
ATOM 703 N N . ASP A 1 84 ? -6.941 6.836 -7.519 1.00 92.44 84 ASP A N 1
ATOM 704 C CA . ASP A 1 84 ? -8.224 6.835 -6.793 1.00 92.44 84 ASP A CA 1
ATOM 705 C C . ASP A 1 84 ? -8.113 7.379 -5.353 1.00 92.44 84 ASP A C 1
ATOM 707 O O . ASP A 1 84 ? -9.119 7.593 -4.670 1.00 92.44 84 ASP A O 1
ATOM 711 N N . VAL A 1 85 ? -6.885 7.531 -4.852 1.00 94.69 85 VAL A N 1
ATOM 712 C CA . VAL A 1 85 ? -6.587 8.040 -3.505 1.00 94.69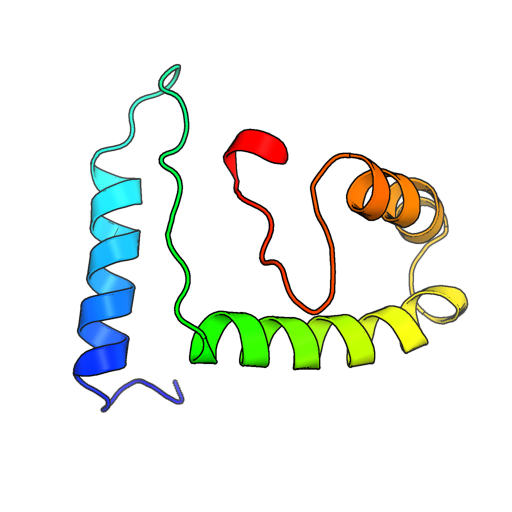 85 VAL A CA 1
ATOM 713 C C . VAL A 1 85 ? -6.183 9.522 -3.535 1.00 94.69 85 VAL A C 1
ATOM 715 O O . VAL A 1 85 ? -6.268 10.176 -2.492 1.00 94.69 85 VAL A O 1
ATOM 718 N N . SER A 1 86 ? -5.711 10.028 -4.683 1.00 88.31 86 SER A N 1
ATOM 719 C CA . SER A 1 86 ? -5.126 11.368 -4.842 1.00 88.31 86 SER A CA 1
ATOM 720 C C . SER A 1 86 ? -6.143 12.508 -4.884 1.00 88.31 86 SER A C 1
ATOM 722 O O . SER A 1 86 ? -7.340 12.281 -5.152 1.00 88.31 86 SER A O 1
#